Protein AF-A0A1I0I6V7-F1 (afdb_monomer)

Foldseek 3Di:
DDKDKDFDADLQLHTPDIDIDRPPDQVQVVLVVCLVVDDLDQEDADELSNPDPVSCVSCVVSNHHYQYFHDPPDPDGDDHDPVVNVSCVSNVVSVVVVVVPDPPPPPDD

Structure (mmCIF, N/CA/C/O backbone):
data_AF-A0A1I0I6V7-F1
#
_entry.id   AF-A0A1I0I6V7-F1
#
loop_
_atom_site.group_PDB
_atom_site.id
_atom_site.type_symbol
_atom_site.label_atom_id
_atom_site.label_alt_id
_atom_site.label_comp_id
_atom_site.label_asym_id
_atom_site.label_entity_i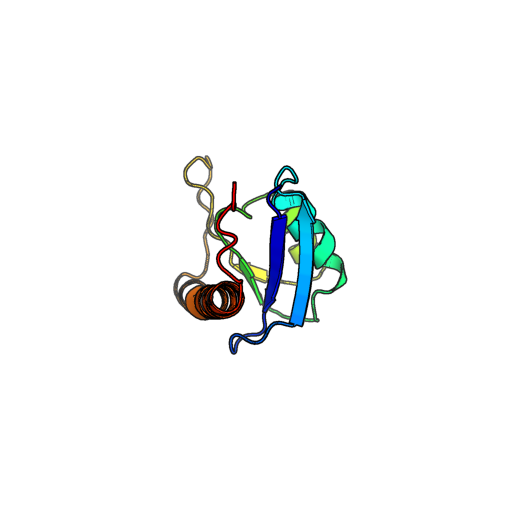d
_atom_site.label_seq_id
_atom_site.pdbx_PDB_ins_code
_atom_site.Cartn_x
_atom_site.Cartn_y
_atom_site.Cartn_z
_atom_site.occupancy
_atom_site.B_iso_or_equiv
_atom_site.auth_seq_id
_atom_site.auth_comp_id
_atom_site.auth_asym_id
_atom_site.auth_atom_id
_atom_site.pdbx_PDB_model_num
ATOM 1 N N . MET A 1 1 ? 9.479 4.079 -25.111 1.00 58.94 1 MET A N 1
ATOM 2 C CA . MET A 1 1 ? 8.157 3.697 -24.545 1.00 58.94 1 MET A CA 1
ATOM 3 C C . MET A 1 1 ? 8.335 3.386 -23.058 1.00 58.94 1 MET A C 1
ATOM 5 O O . MET A 1 1 ? 9.150 2.535 -22.741 1.00 58.94 1 MET A O 1
ATOM 9 N N . ASN A 1 2 ? 7.672 4.099 -22.138 1.00 84.94 2 ASN A N 1
ATOM 10 C CA . ASN A 1 2 ? 7.879 3.902 -20.689 1.00 84.94 2 ASN A CA 1
ATOM 11 C C . ASN A 1 2 ? 6.862 2.895 -20.114 1.00 84.94 2 ASN A C 1
ATOM 13 O O . ASN A 1 2 ? 5.738 2.808 -20.612 1.00 84.94 2 ASN A O 1
ATOM 17 N N . THR A 1 3 ? 7.232 2.161 -19.065 1.00 88.81 3 THR A N 1
ATOM 18 C CA . THR A 1 3 ? 6.367 1.216 -18.340 1.00 88.81 3 THR A CA 1
ATOM 19 C C . THR A 1 3 ? 6.357 1.536 -16.850 1.00 88.81 3 THR A C 1
ATOM 21 O O . THR A 1 3 ? 7.343 2.011 -16.285 1.00 88.81 3 THR A O 1
ATOM 24 N N . LYS A 1 4 ? 5.227 1.267 -16.198 1.00 90.31 4 LYS A N 1
ATOM 25 C CA . LYS A 1 4 ? 5.046 1.427 -14.755 1.00 90.31 4 LYS A CA 1
ATOM 26 C C . LYS A 1 4 ? 4.947 0.060 -14.101 1.00 90.31 4 LYS A C 1
ATOM 28 O O . LYS A 1 4 ? 4.226 -0.803 -14.592 1.00 90.31 4 LYS A O 1
ATOM 33 N N . LEU A 1 5 ? 5.653 -0.103 -12.988 1.00 90.88 5 LEU A N 1
ATOM 34 C CA . LEU A 1 5 ? 5.583 -1.290 -12.147 1.00 90.88 5 LEU A CA 1
ATOM 35 C C . LEU A 1 5 ? 4.768 -0.970 -10.894 1.00 90.88 5 LEU A C 1
ATOM 37 O O . LEU A 1 5 ? 5.104 -0.048 -10.152 1.00 90.88 5 LEU A O 1
ATOM 41 N N . HIS A 1 6 ? 3.733 -1.763 -10.655 1.00 91.81 6 HIS A N 1
ATOM 42 C CA . HIS A 1 6 ? 2.927 -1.767 -9.439 1.00 91.81 6 HIS A CA 1
ATOM 43 C C . HIS A 1 6 ? 3.248 -3.050 -8.676 1.00 91.81 6 HIS A C 1
ATOM 45 O O . HIS A 1 6 ? 3.443 -4.092 -9.295 1.00 91.81 6 HIS A O 1
ATOM 51 N N . ALA A 1 7 ? 3.320 -2.992 -7.348 1.00 92.44 7 ALA A N 1
ATOM 52 C CA . ALA A 1 7 ? 3.718 -4.149 -6.553 1.00 92.44 7 ALA A CA 1
ATOM 53 C C . ALA A 1 7 ? 2.990 -4.210 -5.210 1.00 92.44 7 ALA A C 1
ATOM 55 O O . ALA A 1 7 ? 2.780 -3.181 -4.562 1.00 92.44 7 ALA A O 1
ATOM 56 N N . ILE A 1 8 ? 2.684 -5.429 -4.767 1.00 92.44 8 ILE A N 1
ATOM 57 C CA . ILE A 1 8 ? 2.371 -5.742 -3.372 1.00 92.44 8 ILE A CA 1
ATOM 58 C C . ILE A 1 8 ? 3.632 -6.300 -2.730 1.00 92.44 8 ILE A C 1
ATOM 60 O O . ILE A 1 8 ? 4.342 -7.114 -3.314 1.00 92.44 8 ILE A O 1
ATOM 64 N N . CYS A 1 9 ? 3.890 -5.874 -1.501 1.00 92.31 9 CYS A N 1
ATOM 65 C CA . CYS A 1 9 ? 5.043 -6.283 -0.725 1.00 92.31 9 CYS A CA 1
ATOM 66 C C . CYS A 1 9 ? 4.596 -6.741 0.661 1.00 92.31 9 CYS A C 1
ATOM 68 O O . CYS A 1 9 ? 3.688 -6.150 1.253 1.00 92.31 9 CYS A O 1
ATOM 70 N N . ASP A 1 10 ? 5.261 -7.757 1.200 1.00 91.31 10 ASP A N 1
ATOM 71 C CA . ASP A 1 10 ? 5.076 -8.152 2.588 1.00 91.31 10 ASP A CA 1
ATOM 72 C C . ASP A 1 10 ? 5.749 -7.170 3.570 1.00 91.31 10 ASP A C 1
ATOM 74 O O . ASP A 1 10 ? 6.372 -6.172 3.197 1.00 91.31 10 ASP A O 1
ATOM 78 N N . SER A 1 11 ? 5.636 -7.452 4.868 1.00 89.69 11 SER A N 1
ATOM 79 C CA . SER A 1 11 ? 6.220 -6.608 5.917 1.00 89.69 11 SER A CA 1
ATOM 80 C C . SER A 1 11 ? 7.756 -6.603 5.951 1.00 89.69 11 SER A C 1
ATOM 82 O O . SER A 1 11 ? 8.336 -5.732 6.604 1.00 89.69 11 SER A O 1
ATOM 84 N N . GLN A 1 12 ? 8.409 -7.540 5.257 1.00 90.00 12 GLN A N 1
ATOM 85 C CA . GLN A 1 12 ? 9.862 -7.714 5.216 1.00 90.00 12 GLN A CA 1
ATOM 86 C C . GLN A 1 12 ? 10.509 -7.086 3.977 1.00 90.00 12 GLN A C 1
ATOM 88 O O . GLN A 1 12 ? 11.735 -7.025 3.903 1.00 90.00 12 GLN A O 1
ATOM 93 N N . GLY A 1 13 ? 9.724 -6.569 3.029 1.00 90.00 13 GLY A N 1
ATOM 94 C CA . GLY A 1 13 ? 10.273 -6.030 1.783 1.00 90.00 13 GLY A CA 1
ATOM 95 C C . GLY A 1 13 ? 10.308 -7.044 0.635 1.00 90.00 13 GLY A C 1
ATOM 96 O O . GLY A 1 13 ? 11.010 -6.800 -0.344 1.00 90.00 13 GLY A O 1
ATOM 97 N N . ARG A 1 14 ? 9.622 -8.190 0.754 1.00 91.50 14 ARG A N 1
ATOM 98 C CA . ARG A 1 14 ? 9.563 -9.206 -0.306 1.00 91.50 14 ARG A CA 1
ATOM 99 C C . ARG A 1 14 ? 8.346 -8.957 -1.205 1.00 91.50 14 ARG A C 1
ATOM 101 O O . ARG A 1 14 ? 7.242 -8.802 -0.670 1.00 91.50 14 ARG A O 1
ATOM 108 N N . PRO A 1 15 ? 8.514 -8.924 -2.540 1.00 91.56 15 PRO A N 1
ATOM 109 C CA . PRO A 1 15 ? 7.390 -8.782 -3.455 1.00 91.56 15 PRO A CA 1
ATOM 110 C C . PRO A 1 15 ? 6.491 -10.020 -3.366 1.00 91.56 15 PRO A C 1
ATOM 112 O O . PRO A 1 15 ? 6.977 -11.147 -3.367 1.00 91.56 15 PRO A O 1
ATOM 115 N N . LEU A 1 16 ? 5.184 -9.791 -3.267 1.00 91.50 16 LEU A N 1
ATOM 116 C CA . LEU A 1 16 ? 4.152 -10.831 -3.280 1.00 91.50 16 LEU A CA 1
ATOM 117 C C . LEU A 1 16 ? 3.449 -10.901 -4.633 1.00 91.50 16 LEU A C 1
ATOM 119 O O . LEU A 1 16 ? 3.107 -11.985 -5.086 1.00 91.50 16 LEU A O 1
ATOM 123 N N . ASP A 1 17 ? 3.237 -9.745 -5.260 1.00 92.38 17 ASP A N 1
ATOM 124 C CA . ASP A 1 17 ? 2.622 -9.647 -6.577 1.00 92.38 17 ASP A CA 1
ATOM 125 C C . ASP A 1 17 ? 3.159 -8.420 -7.316 1.00 92.38 17 ASP A C 1
ATOM 127 O O . ASP A 1 17 ? 3.482 -7.402 -6.692 1.00 92.38 17 ASP A O 1
ATOM 131 N N . LEU A 1 18 ? 3.268 -8.527 -8.637 1.00 91.94 18 LEU A N 1
ATOM 132 C CA . LEU A 1 18 ? 3.829 -7.523 -9.530 1.00 91.94 18 LEU A CA 1
ATOM 133 C C . LEU A 1 18 ? 2.912 -7.365 -10.739 1.00 91.94 18 LEU A C 1
ATOM 135 O O . LEU A 1 18 ? 2.589 -8.327 -11.426 1.00 91.94 18 LEU A O 1
ATOM 139 N N . PHE A 1 19 ? 2.552 -6.126 -11.044 1.00 92.44 19 PHE A N 1
ATOM 140 C CA . PHE A 1 19 ? 1.716 -5.802 -12.188 1.00 92.44 19 PHE A CA 1
ATOM 141 C C . PHE A 1 19 ? 2.357 -4.686 -13.005 1.00 92.44 19 PHE A C 1
ATOM 143 O O . PHE A 1 19 ? 2.676 -3.618 -12.477 1.00 92.44 19 PHE A O 1
ATOM 150 N N . ILE A 1 20 ? 2.565 -4.927 -14.298 1.00 92.06 20 ILE A N 1
ATOM 151 C CA . ILE A 1 20 ? 3.197 -3.969 -15.209 1.00 92.06 20 ILE A CA 1
ATOM 152 C C . ILE A 1 20 ? 2.128 -3.354 -16.105 1.00 92.06 20 ILE A C 1
ATOM 154 O O . ILE A 1 20 ? 1.319 -4.055 -16.704 1.00 92.06 20 ILE A O 1
ATOM 158 N N . THR A 1 21 ? 2.153 -2.030 -16.228 1.00 92.81 21 THR A N 1
ATOM 159 C CA . THR A 1 21 ? 1.285 -1.290 -17.147 1.00 92.81 21 THR A CA 1
ATOM 160 C C . THR A 1 21 ? 2.102 -0.413 -18.086 1.00 92.81 21 THR A C 1
ATOM 162 O O . THR A 1 21 ? 3.234 -0.026 -17.779 1.00 92.81 21 THR A O 1
ATOM 165 N N . ALA A 1 22 ? 1.507 -0.018 -19.213 1.00 92.81 22 ALA A N 1
ATOM 166 C CA . ALA A 1 22 ? 2.068 1.046 -20.039 1.00 92.81 22 ALA A CA 1
ATOM 167 C C . ALA A 1 22 ? 2.211 2.347 -19.224 1.00 92.81 22 ALA A C 1
ATOM 169 O O . ALA A 1 22 ? 1.429 2.618 -18.311 1.00 92.81 22 ALA A O 1
ATOM 170 N N . GLY A 1 23 ? 3.211 3.166 -19.550 1.00 90.38 23 GLY A N 1
ATOM 171 C CA . GLY A 1 23 ? 3.566 4.364 -18.782 1.00 90.38 23 GLY A CA 1
ATOM 172 C C . GLY A 1 23 ? 2.468 5.426 -18.721 1.00 90.38 23 GLY A C 1
ATOM 173 O O . GLY A 1 23 ? 2.388 6.163 -17.743 1.00 90.38 23 GLY A O 1
ATOM 174 N N . GLN A 1 24 ? 1.586 5.458 -19.723 1.00 90.50 24 GLN A N 1
ATOM 175 C CA . GLN A 1 24 ? 0.436 6.367 -19.775 1.00 90.50 24 GLN A CA 1
ATOM 176 C C . GLN A 1 24 ? -0.715 5.938 -18.848 1.00 90.50 24 GLN A C 1
ATOM 178 O O . GLN A 1 24 ? -1.610 6.726 -18.556 1.00 90.50 24 GLN A O 1
ATOM 183 N N . VAL A 1 25 ? -0.705 4.695 -18.355 1.00 91.06 25 VAL A N 1
ATOM 184 C CA . VAL A 1 25 ? -1.755 4.189 -17.466 1.00 91.06 25 VAL A CA 1
ATOM 185 C C . VAL A 1 25 ? -1.644 4.859 -16.094 1.00 91.06 25 VAL A C 1
ATOM 187 O O . VAL A 1 25 ? -0.556 5.034 -15.537 1.00 91.06 25 VAL A O 1
ATOM 190 N N . SER A 1 26 ? -2.791 5.243 -15.532 1.00 87.69 26 SER A N 1
ATOM 191 C CA . SER A 1 26 ? -2.871 5.834 -14.194 1.00 87.69 26 SER A CA 1
ATOM 192 C C . SER A 1 26 ? -2.485 4.827 -13.108 1.00 87.69 26 SER A C 1
ATOM 194 O O . SER A 1 26 ? -2.900 3.667 -13.148 1.00 87.69 26 SER A O 1
ATOM 196 N N . ASP A 1 27 ? -1.797 5.291 -12.063 1.00 86.81 27 ASP A N 1
ATOM 197 C CA . ASP A 1 27 ? -1.398 4.451 -10.923 1.00 86.81 27 ASP A CA 1
ATOM 198 C C . ASP A 1 27 ? -2.605 3.877 -10.169 1.00 86.81 27 ASP A C 1
ATOM 200 O O . ASP A 1 27 ? -2.533 2.816 -9.557 1.00 86.81 27 ASP A O 1
ATOM 204 N N . HIS A 1 28 ? -3.757 4.543 -10.260 1.00 87.88 28 HIS A N 1
ATOM 205 C CA . HIS A 1 28 ? -5.019 4.037 -9.730 1.00 87.88 28 HIS A CA 1
ATOM 206 C C . HIS A 1 28 ? -5.499 2.771 -10.438 1.00 87.88 28 HIS A C 1
ATOM 208 O O . HIS A 1 28 ? -6.080 1.902 -9.793 1.00 87.88 28 HIS A O 1
ATOM 214 N N . THR A 1 29 ? -5.244 2.658 -11.742 1.00 89.31 29 THR A N 1
ATOM 215 C CA . THR A 1 29 ? -5.620 1.474 -12.523 1.00 89.31 29 THR A CA 1
ATOM 216 C C . THR A 1 29 ? -4.733 0.296 -12.141 1.00 89.31 29 THR A C 1
ATOM 218 O O . THR A 1 29 ? -5.247 -0.780 -11.849 1.00 89.31 29 THR A O 1
ATOM 221 N N . GLY A 1 30 ? -3.419 0.521 -12.027 1.00 88.56 30 GLY A N 1
ATOM 222 C CA . GLY A 1 30 ? -2.485 -0.497 -11.541 1.00 88.56 30 GLY A CA 1
ATOM 223 C C . GLY A 1 30 ? -2.790 -0.951 -10.111 1.00 88.56 30 GLY A C 1
ATOM 224 O O . GLY A 1 30 ? -2.885 -2.145 -9.841 1.00 88.56 30 GLY A O 1
ATOM 225 N N . ALA A 1 31 ? -3.061 -0.010 -9.202 1.00 88.38 31 ALA A N 1
ATOM 226 C CA . ALA A 1 31 ? -3.452 -0.328 -7.828 1.00 88.38 31 ALA A CA 1
ATOM 227 C C . ALA A 1 31 ? -4.776 -1.106 -7.745 1.00 88.38 31 ALA A C 1
ATOM 229 O O . ALA A 1 31 ? -4.934 -1.962 -6.877 1.00 88.38 31 ALA A O 1
ATOM 230 N N . ARG A 1 32 ? -5.731 -0.821 -8.640 1.00 90.50 32 ARG A N 1
ATOM 231 C CA . ARG A 1 32 ? -6.996 -1.562 -8.724 1.00 90.50 32 ARG A CA 1
ATOM 232 C C . ARG A 1 32 ? -6.772 -3.005 -9.171 1.00 90.50 32 ARG A C 1
ATOM 234 O O . ARG A 1 32 ? -7.407 -3.888 -8.605 1.00 90.50 32 ARG A O 1
ATOM 241 N N . ALA A 1 33 ? -5.885 -3.238 -10.140 1.00 91.19 33 ALA A N 1
ATOM 242 C CA . ALA A 1 33 ? -5.564 -4.584 -10.618 1.00 91.19 33 ALA A CA 1
ATOM 243 C C . ALA A 1 33 ? -5.021 -5.480 -9.490 1.00 91.19 33 ALA A C 1
ATOM 245 O O . ALA A 1 33 ? -5.393 -6.643 -9.389 1.00 91.19 33 ALA A O 1
ATOM 246 N N . LEU A 1 34 ? -4.244 -4.898 -8.574 1.00 91.00 34 LEU A N 1
ATOM 247 C CA . LEU A 1 34 ? -3.668 -5.595 -7.422 1.00 91.00 34 LEU A CA 1
ATOM 248 C C . LEU A 1 34 ? -4.657 -5.837 -6.263 1.00 91.00 34 LEU A C 1
ATOM 250 O O . LEU A 1 34 ? -4.332 -6.538 -5.313 1.00 91.00 34 LEU A O 1
ATOM 254 N N . LEU A 1 35 ? -5.884 -5.296 -6.285 1.00 89.19 35 LEU A N 1
ATOM 255 C CA . LEU A 1 35 ? -6.841 -5.519 -5.185 1.00 89.19 35 LEU A CA 1
ATOM 256 C C . LEU A 1 35 ? -7.253 -6.993 -5.038 1.00 89.19 35 LEU A C 1
ATOM 258 O O . LEU A 1 35 ? -7.617 -7.426 -3.937 1.00 89.19 35 LEU A O 1
ATOM 262 N N . GLY A 1 36 ? -7.254 -7.741 -6.144 1.00 86.62 36 GLY A N 1
ATOM 263 C CA . GLY A 1 36 ? -7.633 -9.154 -6.180 1.00 86.62 36 GLY A CA 1
ATOM 264 C C . GLY A 1 36 ? -6.618 -10.064 -5.492 1.00 86.62 36 GLY A C 1
ATOM 265 O O . GLY A 1 36 ? -7.019 -11.000 -4.811 1.00 86.62 36 GLY A O 1
ATOM 266 N N . SER A 1 37 ? -5.331 -9.737 -5.594 1.00 86.94 37 SER A N 1
ATOM 267 C CA . SER A 1 37 ? -4.210 -10.531 -5.080 1.00 86.94 37 SER A CA 1
ATOM 268 C C . SER A 1 37 ? -3.799 -10.185 -3.649 1.00 86.94 37 SER A C 1
ATOM 270 O O . SER A 1 37 ? -2.824 -10.723 -3.125 1.00 86.94 37 SER A O 1
ATOM 272 N N . LEU A 1 38 ? -4.541 -9.295 -2.984 1.00 87.88 38 LEU A N 1
ATOM 273 C CA . LEU A 1 38 ? -4.262 -8.942 -1.598 1.00 87.88 38 LEU A CA 1
ATOM 274 C C . LEU A 1 38 ? -4.432 -10.157 -0.678 1.00 87.88 38 LEU A C 1
ATOM 276 O O . LEU A 1 38 ? -5.539 -10.699 -0.598 1.00 87.88 38 LEU A O 1
ATOM 280 N N . PRO A 1 39 ? -3.386 -10.539 0.076 1.00 84.50 39 PRO A N 1
ATOM 281 C CA . PRO A 1 39 ? -3.520 -11.566 1.096 1.00 84.50 39 PRO A CA 1
ATOM 282 C C . PRO A 1 39 ? -4.457 -11.090 2.212 1.00 84.50 39 PRO A C 1
ATOM 284 O O . PRO A 1 39 ? -4.661 -9.889 2.410 1.00 84.50 39 PRO A O 1
ATOM 287 N N . ASN A 1 40 ? -4.999 -12.031 2.986 1.00 87.19 40 ASN A N 1
ATOM 288 C CA . ASN A 1 40 ? -5.797 -11.696 4.161 1.00 87.19 40 ASN A CA 1
ATOM 289 C C . ASN A 1 40 ? -4.902 -11.052 5.236 1.00 87.19 40 ASN A C 1
ATOM 291 O O . ASN A 1 40 ? -4.160 -11.734 5.944 1.00 87.19 40 ASN A O 1
ATOM 295 N N . VAL A 1 41 ? -4.939 -9.721 5.329 1.00 90.88 41 VAL A N 1
ATOM 296 C CA . VAL A 1 41 ? -4.094 -8.933 6.234 1.00 90.88 41 VAL A CA 1
ATOM 297 C C . VAL A 1 41 ? -4.909 -7.890 6.979 1.00 90.88 41 VAL A C 1
ATOM 299 O O . VAL A 1 41 ? -5.812 -7.265 6.439 1.00 90.88 41 VAL A O 1
ATOM 302 N N . LYS A 1 42 ? -4.529 -7.620 8.229 1.00 91.31 42 LYS A N 1
ATOM 303 C CA . LYS A 1 42 ? -5.202 -6.590 9.036 1.00 91.31 42 LYS A CA 1
ATOM 304 C C . LYS A 1 42 ? -4.891 -5.169 8.566 1.00 91.31 42 LYS A C 1
ATOM 306 O O . LYS A 1 42 ? -5.700 -4.271 8.767 1.00 91.31 42 LYS A O 1
ATOM 311 N N . TRP A 1 43 ? -3.710 -4.944 7.990 1.00 91.62 43 TRP A N 1
ATOM 312 C CA . TRP A 1 43 ? -3.220 -3.610 7.648 1.00 91.62 43 TRP A CA 1
ATOM 313 C C . TRP A 1 43 ? -2.535 -3.598 6.291 1.00 91.62 43 TRP A C 1
ATOM 315 O O . TRP A 1 43 ? -1.743 -4.488 5.993 1.00 91.62 43 TRP A O 1
ATOM 325 N N . LEU A 1 44 ? -2.764 -2.528 5.535 1.00 92.94 44 LEU A N 1
ATOM 326 C CA . LEU A 1 44 ? -2.052 -2.247 4.296 1.00 92.94 44 LEU A CA 1
ATOM 327 C C . LEU A 1 44 ? -1.446 -0.846 4.330 1.00 92.94 44 LEU A C 1
ATOM 329 O O . LEU A 1 44 ? -2.095 0.120 4.729 1.00 92.94 44 LEU A O 1
ATOM 333 N N . LEU A 1 45 ? -0.189 -0.748 3.910 1.00 92.94 45 LEU A N 1
ATOM 334 C CA . LEU A 1 45 ? 0.545 0.505 3.770 1.00 92.94 45 LEU A CA 1
ATOM 335 C C . LEU A 1 45 ? 0.536 0.906 2.300 1.00 92.94 45 LEU A C 1
ATOM 337 O O . LEU A 1 45 ? 0.838 0.086 1.440 1.00 92.94 45 LEU A O 1
ATOM 341 N N . GLY A 1 46 ? 0.209 2.161 2.013 1.00 90.25 46 GLY A N 1
ATOM 342 C CA . GLY A 1 46 ? 0.217 2.669 0.646 1.00 90.25 46 GLY A CA 1
ATOM 343 C C . GLY A 1 46 ? 0.711 4.102 0.589 1.00 90.25 46 GLY A C 1
ATOM 344 O O . GLY A 1 46 ? 0.617 4.847 1.568 1.00 90.25 46 GLY A O 1
ATOM 345 N N . ASP A 1 47 ? 1.253 4.481 -0.563 1.00 88.44 47 ASP A N 1
ATOM 346 C CA . ASP A 1 47 ? 1.724 5.841 -0.784 1.00 88.44 47 ASP A CA 1
ATOM 347 C C . ASP A 1 47 ? 0.574 6.860 -0.761 1.00 88.44 47 ASP A C 1
ATOM 349 O O . ASP A 1 47 ? -0.569 6.546 -1.104 1.00 88.44 47 ASP A O 1
ATOM 353 N N . ARG A 1 48 ? 0.889 8.111 -0.406 1.00 88.31 48 ARG A N 1
ATOM 354 C CA . ARG A 1 48 ? -0.038 9.251 -0.474 1.00 88.31 48 ARG A CA 1
ATOM 355 C C . ARG A 1 48 ? -0.707 9.376 -1.849 1.00 88.31 48 ARG A C 1
ATOM 357 O O . ARG A 1 48 ? -1.870 9.776 -1.924 1.00 88.31 48 ARG A O 1
ATOM 364 N N . GLY A 1 49 ? -0.003 9.033 -2.928 1.00 87.00 49 GLY A N 1
ATOM 365 C CA . GLY A 1 49 ? -0.545 8.988 -4.286 1.00 87.00 49 GLY A CA 1
ATOM 366 C C . GLY A 1 49 ? -1.779 8.090 -4.418 1.00 87.00 49 GLY A C 1
ATOM 367 O O . GLY A 1 49 ? -2.675 8.402 -5.196 1.00 87.00 49 GLY A O 1
ATOM 368 N N . HIS A 1 50 ? -1.921 7.062 -3.581 1.00 86.75 50 HIS A N 1
ATOM 369 C CA . HIS A 1 50 ? -3.078 6.166 -3.569 1.00 86.75 50 HIS A CA 1
ATOM 370 C C . HIS A 1 50 ? -4.230 6.640 -2.671 1.00 86.75 50 HIS A C 1
ATOM 372 O O . HIS A 1 50 ? -5.176 5.885 -2.443 1.00 86.75 50 HIS A O 1
ATOM 378 N N . ASP A 1 51 ? -4.200 7.875 -2.157 1.00 87.44 51 ASP A N 1
ATOM 379 C CA . ASP A 1 51 ? -5.335 8.433 -1.420 1.00 87.44 51 ASP A CA 1
ATOM 380 C C . ASP A 1 51 ? -6.536 8.679 -2.346 1.00 87.44 51 ASP A C 1
ATOM 382 O O . ASP A 1 51 ? -6.745 9.774 -2.867 1.00 87.44 51 ASP A O 1
ATOM 386 N N . ALA A 1 52 ? -7.336 7.634 -2.533 1.00 87.69 52 ALA A N 1
ATOM 387 C CA . ALA A 1 52 ? -8.601 7.664 -3.241 1.00 87.69 52 ALA A CA 1
ATOM 388 C C . ALA A 1 52 ? -9.700 7.044 -2.370 1.00 87.69 52 ALA A C 1
ATOM 390 O O . ALA A 1 52 ? -9.498 6.015 -1.721 1.00 87.69 52 ALA A O 1
ATOM 391 N N . GLY A 1 53 ? -10.878 7.677 -2.350 1.00 88.62 53 GLY A N 1
ATOM 392 C CA . GLY A 1 53 ? -12.009 7.225 -1.533 1.00 88.62 53 GLY A CA 1
ATOM 393 C C . GLY A 1 53 ? -12.448 5.801 -1.878 1.00 88.62 53 GLY A C 1
ATOM 394 O O . GLY A 1 53 ? -12.602 4.975 -0.982 1.00 88.62 53 GLY A O 1
ATOM 395 N N . TRP A 1 54 ? -12.550 5.494 -3.175 1.00 89.94 54 TRP A N 1
ATOM 396 C CA . TRP A 1 54 ? -12.901 4.157 -3.663 1.00 89.94 54 TRP A CA 1
ATOM 397 C C . TRP A 1 54 ? -11.879 3.092 -3.240 1.00 89.94 54 TRP A C 1
ATOM 399 O O . TRP A 1 54 ? -12.263 1.979 -2.902 1.00 89.94 54 TRP A O 1
ATOM 409 N N . PHE A 1 55 ? -10.589 3.438 -3.190 1.00 89.69 55 PHE A N 1
ATOM 410 C CA . PHE A 1 55 ? -9.525 2.500 -2.833 1.00 89.69 55 PHE A CA 1
ATOM 411 C C . PHE A 1 55 ? -9.571 2.160 -1.340 1.00 89.69 55 PHE A C 1
ATOM 413 O O . PHE A 1 55 ? -9.514 0.999 -0.951 1.00 89.69 55 PHE A O 1
ATOM 420 N N . LYS A 1 56 ? -9.801 3.170 -0.493 1.00 89.06 56 LYS A N 1
ATOM 421 C CA . LYS A 1 56 ? -10.026 2.971 0.947 1.00 89.06 56 LYS A CA 1
ATOM 422 C C . LYS A 1 56 ? -11.302 2.189 1.237 1.00 89.06 56 LYS A C 1
ATOM 424 O O . LYS A 1 56 ? -11.300 1.366 2.149 1.00 89.06 56 LYS A O 1
ATOM 429 N N . LYS A 1 57 ? -12.365 2.425 0.462 1.00 91.62 57 LYS A N 1
ATOM 430 C CA . LYS A 1 57 ? -13.605 1.650 0.554 1.00 91.62 57 LYS A CA 1
ATOM 431 C C . LYS A 1 57 ? -13.359 0.180 0.204 1.00 91.62 57 LYS A C 1
ATOM 433 O O . LYS A 1 57 ? -13.710 -0.670 1.004 1.00 91.62 57 LYS A O 1
ATOM 438 N N . ALA A 1 58 ? -12.646 -0.104 -0.886 1.00 91.94 58 ALA A N 1
ATOM 439 C CA . ALA A 1 58 ? -12.306 -1.474 -1.273 1.00 91.94 58 ALA A CA 1
ATOM 440 C C . ALA A 1 58 ? -11.526 -2.233 -0.181 1.00 91.94 58 ALA A C 1
ATOM 442 O O . ALA A 1 58 ? -11.774 -3.414 0.045 1.00 91.94 58 ALA A O 1
ATOM 443 N N . PHE A 1 59 ? -10.618 -1.560 0.537 1.00 91.81 59 PHE A N 1
ATOM 444 C CA . PHE A 1 59 ? -9.959 -2.163 1.699 1.00 91.81 59 PHE A CA 1
ATOM 445 C C . PHE A 1 59 ? -10.924 -2.416 2.855 1.00 91.81 59 PHE A C 1
ATOM 447 O O . PHE A 1 59 ? -10.893 -3.496 3.437 1.00 91.81 59 PHE A O 1
ATOM 454 N N . LYS A 1 60 ? -11.802 -1.454 3.161 1.00 91.44 60 LYS A N 1
ATOM 455 C CA . LYS A 1 60 ? -12.815 -1.600 4.213 1.00 91.44 60 LYS A CA 1
ATOM 456 C C . LYS A 1 60 ? -13.758 -2.772 3.931 1.00 91.44 60 LYS A C 1
ATOM 458 O O . LYS A 1 60 ? -14.013 -3.552 4.840 1.00 91.44 60 LYS A O 1
ATOM 463 N N . ASP A 1 61 ? -14.207 -2.918 2.688 1.00 91.88 61 ASP A N 1
ATOM 464 C CA . ASP A 1 61 ? -15.095 -4.002 2.254 1.00 91.88 61 ASP A CA 1
ATOM 465 C C . ASP A 1 61 ? -14.409 -5.380 2.382 1.00 91.88 61 ASP A C 1
ATOM 467 O O . ASP A 1 61 ? -15.067 -6.382 2.638 1.00 91.88 61 ASP A O 1
ATOM 471 N N . LYS A 1 62 ? -13.071 -5.423 2.291 1.00 90.25 62 LYS A N 1
ATOM 472 C CA . LYS A 1 62 ? -12.237 -6.613 2.546 1.00 90.25 62 LYS A CA 1
ATOM 473 C C . LYS A 1 62 ? -11.827 -6.795 4.019 1.00 90.25 62 LYS A C 1
ATOM 475 O O . LYS A 1 62 ? -11.089 -7.725 4.324 1.00 90.25 62 LYS A O 1
ATOM 480 N N . GLY A 1 63 ? -12.237 -5.907 4.929 1.00 91.75 63 GLY A N 1
ATOM 481 C CA . GLY A 1 63 ? -11.824 -5.942 6.341 1.00 91.75 63 GLY A CA 1
ATOM 482 C C . GLY A 1 63 ? -10.368 -5.520 6.598 1.00 91.75 63 GLY A C 1
ATOM 483 O O . GLY A 1 63 ? -9.822 -5.789 7.666 1.00 91.75 63 GLY A O 1
ATOM 484 N N . ILE A 1 64 ? -9.728 -4.848 5.637 1.00 93.25 64 ILE A N 1
ATOM 485 C CA . ILE A 1 64 ? -8.329 -4.412 5.702 1.00 93.25 64 ILE A CA 1
ATOM 486 C C . ILE A 1 64 ? -8.260 -2.940 6.130 1.00 93.25 64 ILE A C 1
ATOM 488 O O . ILE A 1 64 ? -8.898 -2.064 5.541 1.00 93.25 64 ILE A O 1
ATOM 492 N N . HIS A 1 65 ? -7.418 -2.618 7.115 1.00 92.12 65 HIS A N 1
ATOM 493 C CA . HIS A 1 65 ? -7.172 -1.232 7.510 1.00 92.12 65 HIS A CA 1
ATOM 494 C C . HIS A 1 65 ? -6.104 -0.568 6.631 1.00 92.12 65 HIS A C 1
ATOM 496 O O . HIS A 1 65 ? -4.919 -0.908 6.676 1.00 92.12 65 HIS A O 1
ATOM 502 N N . ALA A 1 66 ? -6.508 0.446 5.864 1.00 92.12 66 ALA A N 1
ATOM 503 C CA . ALA A 1 66 ? -5.603 1.203 5.004 1.00 92.12 66 ALA A CA 1
ATOM 504 C C . ALA A 1 66 ? -4.857 2.305 5.780 1.00 92.12 66 ALA A C 1
ATOM 506 O O . ALA A 1 66 ? -5.435 3.314 6.187 1.00 92.12 66 ALA A O 1
ATOM 507 N N . CYS A 1 67 ? -3.543 2.157 5.927 1.00 93.81 67 CYS A N 1
ATOM 508 C CA . CYS A 1 67 ? -2.638 3.183 6.434 1.00 93.81 67 CYS A CA 1
ATOM 509 C C . CYS A 1 67 ? -2.066 3.989 5.255 1.00 93.81 67 CYS A C 1
ATOM 511 O O . CYS A 1 67 ? -0.929 3.792 4.826 1.00 93.81 67 CYS A O 1
ATOM 513 N N . ILE A 1 68 ? -2.900 4.882 4.712 1.00 91.69 68 ILE A N 1
ATOM 514 C CA . ILE A 1 68 ? -2.562 5.757 3.580 1.00 91.69 68 ILE A CA 1
ATOM 515 C C . ILE A 1 68 ? -2.789 7.215 3.998 1.00 91.69 68 ILE A C 1
ATOM 517 O O . ILE A 1 68 ? -3.942 7.588 4.275 1.00 91.69 68 ILE A O 1
ATOM 521 N N . PRO A 1 69 ? -1.737 8.053 4.038 1.00 91.31 69 PRO A N 1
ATOM 522 C CA . PRO A 1 69 ? -1.874 9.458 4.388 1.00 91.31 69 PRO A CA 1
ATOM 523 C C . PRO A 1 69 ? -2.732 10.193 3.358 1.00 91.31 69 PRO A C 1
ATOM 525 O O . PRO A 1 69 ? -2.713 9.873 2.172 1.00 91.31 69 PRO A O 1
ATOM 528 N N . GLY A 1 70 ? -3.467 11.208 3.810 1.00 90.25 70 GLY A N 1
ATOM 529 C CA . GLY A 1 70 ? -4.238 12.065 2.912 1.00 90.25 70 GLY A CA 1
ATOM 530 C C . GLY A 1 70 ? -3.345 12.828 1.928 1.00 90.25 70 GLY A C 1
ATOM 531 O O . GLY A 1 70 ? -2.222 13.224 2.271 1.00 90.25 70 GLY A O 1
ATOM 532 N N . ARG A 1 71 ? -3.846 13.059 0.710 1.00 88.56 71 ARG A N 1
ATOM 533 C CA . ARG A 1 71 ? -3.245 14.015 -0.237 1.00 88.56 71 ARG A CA 1
ATOM 534 C C . ARG A 1 71 ? -3.219 15.423 0.362 1.00 88.56 71 ARG A C 1
ATOM 536 O O . ARG A 1 71 ? -4.109 15.789 1.123 1.00 88.56 71 ARG A O 1
ATOM 543 N N . LYS A 1 72 ? -2.220 16.230 -0.026 1.00 84.75 72 LYS A N 1
ATOM 544 C CA . LYS A 1 72 ? -2.037 17.605 0.484 1.00 84.75 72 LYS A CA 1
ATOM 545 C C . LYS A 1 72 ? -3.271 18.494 0.265 1.00 84.75 72 LYS A C 1
ATOM 547 O O . LYS A 1 72 ? -3.592 19.296 1.123 1.00 84.75 72 LYS A O 1
ATOM 552 N N . GLN A 1 73 ? -3.963 18.319 -0.860 1.00 85.31 73 GLN A N 1
ATOM 553 C CA . GLN A 1 73 ? -5.128 19.121 -1.259 1.00 85.31 73 GLN A CA 1
ATOM 554 C C . GLN A 1 73 ? -6.456 18.631 -0.654 1.00 85.31 73 GLN A C 1
ATOM 556 O O . GLN A 1 73 ? -7.526 19.121 -1.011 1.00 85.31 73 GLN A O 1
ATOM 561 N N . ARG A 1 74 ? -6.435 17.615 0.216 1.00 83.25 74 ARG A N 1
ATOM 562 C CA . ARG A 1 74 ? -7.669 17.068 0.775 1.00 83.25 74 ARG A CA 1
ATOM 563 C C . ARG A 1 74 ? -8.253 18.035 1.805 1.00 83.25 74 ARG A C 1
ATOM 565 O O . ARG A 1 74 ? -7.585 18.361 2.778 1.00 83.25 74 ARG A O 1
ATOM 572 N N . LYS A 1 75 ? -9.526 18.412 1.625 1.00 85.81 75 LYS A N 1
ATOM 573 C CA . LYS A 1 75 ? -10.260 19.306 2.543 1.00 85.81 75 LYS A CA 1
ATOM 574 C C . LYS A 1 75 ? -10.300 18.776 3.980 1.00 85.81 75 LYS A C 1
ATOM 576 O O . LYS A 1 75 ? -10.140 19.533 4.926 1.00 85.81 75 LYS A O 1
ATOM 581 N N . THR A 1 76 ? -10.491 17.467 4.137 1.00 85.06 76 THR A N 1
ATOM 582 C CA . THR A 1 76 ? -10.549 16.813 5.449 1.00 85.06 76 THR A CA 1
ATOM 583 C C . THR A 1 76 ? -9.266 16.022 5.703 1.00 85.06 76 THR A C 1
ATOM 585 O O . THR A 1 76 ? -8.999 15.059 4.968 1.00 85.06 76 THR A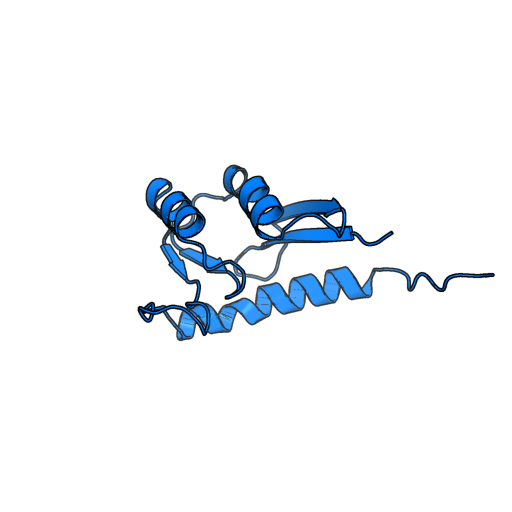 O 1
ATOM 588 N N . PRO A 1 77 ? -8.483 16.370 6.740 1.00 84.38 77 PRO A N 1
ATOM 589 C CA . PRO A 1 77 ? -7.313 15.600 7.132 1.00 84.38 77 PRO A CA 1
ATOM 590 C C . PRO A 1 77 ? -7.690 14.166 7.505 1.00 84.38 77 PRO A C 1
ATOM 592 O O . PRO A 1 77 ? -8.662 13.918 8.215 1.00 84.38 77 PRO A O 1
ATOM 595 N N . ILE A 1 78 ? -6.888 13.207 7.051 1.00 86.69 78 ILE A N 1
ATOM 596 C CA . ILE A 1 78 ? -7.067 11.797 7.397 1.00 86.69 78 ILE A CA 1
ATOM 597 C C . ILE A 1 78 ? -6.104 11.462 8.523 1.00 86.69 78 ILE A C 1
ATOM 599 O O . ILE A 1 78 ? -4.891 11.615 8.367 1.00 86.69 78 ILE A O 1
ATOM 603 N N . LYS A 1 79 ? -6.637 10.960 9.639 1.00 88.25 79 LYS A N 1
ATOM 604 C CA . LYS A 1 79 ? -5.816 10.346 10.682 1.00 88.25 79 LYS A CA 1
ATOM 605 C C . LYS A 1 79 ? -5.267 9.020 10.155 1.00 88.25 79 LYS A C 1
ATOM 607 O O . LYS A 1 79 ? -6.015 8.176 9.674 1.00 88.25 79 LYS A O 1
ATOM 612 N N . TYR A 1 80 ? -3.954 8.847 10.239 1.00 90.25 80 TYR A N 1
ATOM 613 C CA . TYR A 1 80 ? -3.268 7.605 9.900 1.00 90.25 80 TYR A CA 1
ATOM 614 C C . TYR A 1 80 ? -2.176 7.337 10.934 1.00 90.25 80 TYR A C 1
ATOM 616 O O . TYR A 1 80 ? -1.648 8.261 11.558 1.00 90.25 80 TYR A O 1
ATOM 624 N N . ASP A 1 81 ? -1.828 6.067 11.110 1.00 92.25 81 ASP A N 1
ATOM 625 C CA . ASP A 1 81 ? -0.757 5.670 12.016 1.00 92.25 81 ASP A CA 1
ATOM 626 C C . ASP A 1 81 ? 0.613 6.011 11.407 1.00 92.25 81 ASP A C 1
ATOM 628 O O . ASP A 1 81 ? 1.143 5.291 10.558 1.00 92.25 81 ASP A O 1
ATOM 632 N N . LYS A 1 82 ? 1.202 7.123 11.861 1.00 91.12 82 LYS A N 1
ATOM 633 C CA . LYS A 1 82 ? 2.526 7.580 11.413 1.00 91.12 82 LYS A CA 1
ATOM 634 C C . LYS A 1 82 ? 3.632 6.563 11.716 1.00 91.12 82 LYS A C 1
ATOM 636 O O . LYS A 1 82 ? 4.568 6.441 10.929 1.00 91.12 82 LYS A O 1
ATOM 641 N N . ARG A 1 83 ? 3.547 5.830 12.835 1.00 92.31 83 ARG A N 1
ATOM 642 C CA . ARG A 1 83 ? 4.560 4.838 13.236 1.00 92.31 83 ARG A CA 1
ATOM 643 C C . ARG A 1 83 ? 4.539 3.642 12.290 1.00 92.31 83 ARG A C 1
ATOM 645 O O . ARG A 1 83 ? 5.603 3.186 11.877 1.00 92.31 83 ARG A O 1
ATOM 652 N N . ARG A 1 84 ? 3.351 3.168 11.904 1.00 91.88 84 ARG A N 1
ATOM 653 C CA . ARG A 1 84 ? 3.203 2.139 10.861 1.00 91.88 84 ARG A CA 1
ATO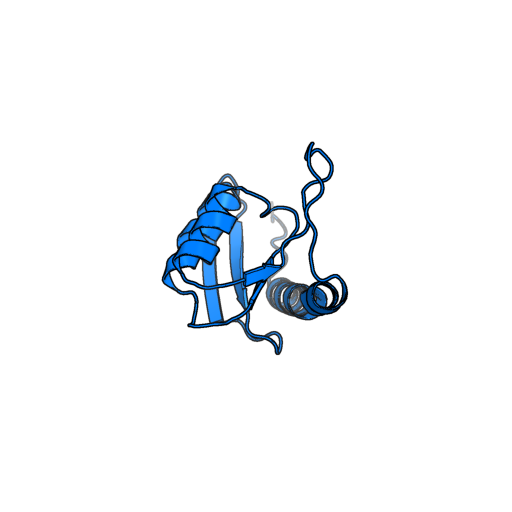M 654 C C . ARG A 1 84 ? 3.641 2.665 9.499 1.00 91.88 84 ARG A C 1
ATOM 656 O O . ARG A 1 84 ? 4.385 1.971 8.815 1.00 91.88 84 ARG A O 1
ATOM 663 N N . TYR A 1 85 ? 3.272 3.897 9.148 1.00 92.62 85 TYR A N 1
ATOM 664 C CA . TYR A 1 85 ? 3.636 4.502 7.864 1.00 92.62 85 TYR A CA 1
ATOM 665 C C . TYR A 1 85 ? 5.153 4.580 7.631 1.00 92.62 85 TYR A C 1
ATOM 667 O O . TYR A 1 85 ? 5.603 4.353 6.512 1.00 92.62 85 TYR A O 1
ATOM 675 N N . LYS A 1 86 ? 5.967 4.781 8.681 1.00 90.88 86 LYS A N 1
ATOM 676 C CA . LYS A 1 86 ? 7.442 4.722 8.578 1.00 90.88 86 LYS A CA 1
ATOM 677 C C . LYS A 1 86 ? 7.963 3.400 7.991 1.00 90.88 86 LYS A C 1
ATOM 679 O O . LYS A 1 86 ? 9.026 3.382 7.381 1.00 90.88 86 LYS A O 1
ATOM 684 N N . ARG A 1 87 ? 7.217 2.295 8.124 1.00 91.31 87 ARG A N 1
ATOM 685 C CA . ARG A 1 87 ? 7.597 0.991 7.555 1.00 91.31 87 ARG A CA 1
ATOM 686 C C . ARG A 1 87 ? 7.477 0.940 6.027 1.00 91.31 87 ARG A C 1
ATOM 688 O O . ARG A 1 87 ? 8.039 0.024 5.435 1.00 91.31 87 ARG A O 1
ATOM 695 N N . LYS A 1 88 ? 6.850 1.939 5.381 1.00 91.44 88 LYS A N 1
ATOM 696 C CA . LYS A 1 88 ? 6.829 2.090 3.912 1.00 91.44 88 LYS A CA 1
ATOM 697 C C . LYS A 1 88 ? 8.239 2.122 3.309 1.00 91.44 88 LYS A C 1
ATOM 699 O O . LYS A 1 88 ? 8.401 1.681 2.181 1.00 91.44 88 LYS A O 1
ATOM 704 N N . ASN A 1 89 ? 9.261 2.529 4.068 1.00 91.12 89 ASN A N 1
ATOM 705 C CA . ASN A 1 89 ? 10.658 2.456 3.627 1.00 91.12 89 ASN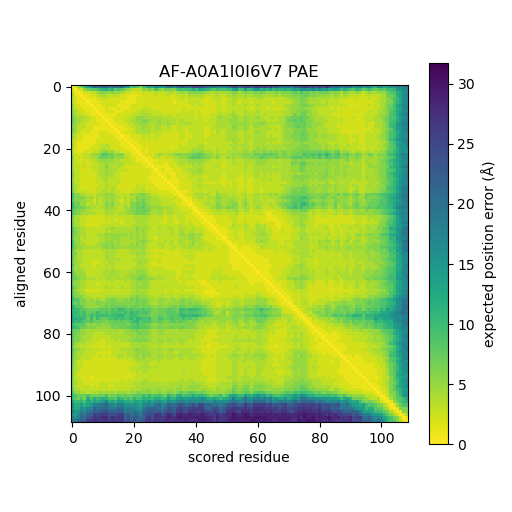 A CA 1
ATOM 706 C C . ASN A 1 89 ? 11.052 1.055 3.107 1.00 91.12 89 ASN A C 1
ATOM 708 O O . ASN A 1 89 ? 11.841 0.936 2.182 1.00 91.12 89 ASN A O 1
ATOM 712 N N . ARG A 1 90 ? 10.466 -0.030 3.640 1.00 91.75 90 ARG A N 1
ATOM 713 C CA . ARG A 1 90 ? 10.704 -1.390 3.119 1.00 91.75 90 ARG A CA 1
ATOM 714 C C . ARG A 1 90 ? 10.189 -1.579 1.689 1.00 91.75 90 ARG A C 1
ATOM 716 O O . ARG A 1 90 ? 10.852 -2.237 0.897 1.00 91.75 90 ARG A O 1
ATOM 723 N N . ILE A 1 91 ? 9.055 -0.962 1.359 1.00 90.75 91 ILE A N 1
ATOM 724 C CA . ILE A 1 91 ? 8.488 -0.944 0.005 1.00 90.75 91 ILE A CA 1
ATOM 725 C C . ILE A 1 91 ? 9.405 -0.139 -0.925 1.00 90.75 91 ILE A C 1
ATOM 727 O O . ILE A 1 91 ? 9.697 -0.576 -2.032 1.00 90.75 91 ILE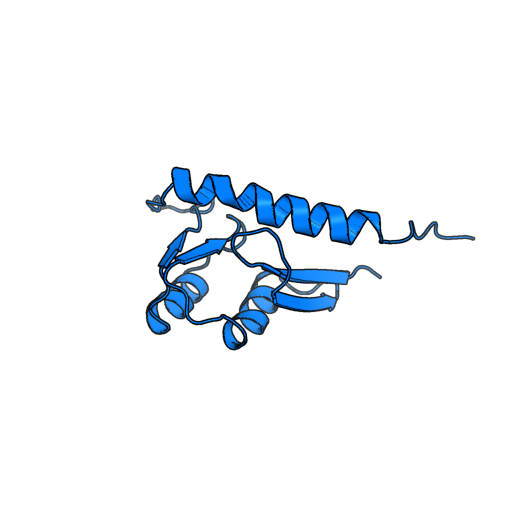 A O 1
ATOM 731 N N . GLU A 1 92 ? 9.908 1.010 -0.465 1.00 91.19 92 GLU A N 1
ATOM 732 C CA . GLU A 1 92 ? 10.836 1.848 -1.240 1.00 91.19 92 GLU A CA 1
ATOM 733 C C . GLU A 1 92 ? 12.159 1.126 -1.520 1.00 91.19 92 GLU A C 1
ATOM 735 O O . GLU A 1 92 ? 12.608 1.116 -2.663 1.00 91.19 92 GLU A O 1
ATOM 740 N N . ILE A 1 93 ? 12.731 0.444 -0.521 1.00 93.12 93 ILE A N 1
ATOM 741 C CA . ILE A 1 93 ? 13.930 -0.391 -0.687 1.00 93.12 93 ILE A CA 1
ATOM 742 C C . ILE A 1 93 ? 13.681 -1.517 -1.698 1.00 93.12 93 ILE A C 1
ATOM 744 O O . ILE A 1 93 ? 14.527 -1.756 -2.557 1.00 93.12 93 ILE A O 1
ATOM 748 N N . MET A 1 94 ? 12.534 -2.202 -1.624 1.00 93.44 94 MET A N 1
ATOM 749 C CA . MET A 1 94 ? 12.170 -3.246 -2.588 1.00 93.44 94 MET A CA 1
ATOM 750 C C . MET A 1 94 ? 12.131 -2.689 -4.018 1.00 93.44 94 MET A C 1
ATOM 752 O O . MET A 1 94 ? 12.751 -3.259 -4.912 1.00 93.44 94 MET A O 1
ATOM 756 N N . PHE A 1 95 ? 11.450 -1.561 -4.237 1.00 90.94 95 PHE A N 1
ATOM 757 C CA . PHE A 1 95 ? 11.415 -0.916 -5.552 1.00 90.94 95 PHE A CA 1
ATOM 758 C C . PHE A 1 95 ? 12.784 -0.407 -6.007 1.00 90.94 95 PHE A C 1
ATOM 760 O O . PHE A 1 95 ? 13.057 -0.458 -7.201 1.00 90.94 95 PHE A O 1
ATOM 767 N N . GLY A 1 96 ? 13.625 0.080 -5.090 1.00 91.94 96 GLY A N 1
ATOM 768 C CA . GLY A 1 96 ? 15.011 0.457 -5.377 1.00 91.94 96 GLY A CA 1
ATOM 769 C C . GLY A 1 96 ? 15.780 -0.723 -5.957 1.00 91.94 96 GLY A C 1
ATOM 770 O O . GLY A 1 96 ? 16.209 -0.661 -7.101 1.00 91.94 96 GLY A O 1
ATOM 771 N N . ARG A 1 97 ? 15.778 -1.856 -5.244 1.00 90.00 97 ARG A N 1
ATOM 772 C CA . ARG A 1 97 ? 16.410 -3.098 -5.714 1.00 90.00 97 ARG A CA 1
ATOM 773 C C . ARG A 1 97 ? 15.893 -3.526 -7.082 1.00 90.00 97 ARG A C 1
ATOM 775 O O . ARG A 1 97 ? 16.684 -3.857 -7.947 1.00 90.00 97 ARG A O 1
ATOM 782 N N . LEU A 1 98 ? 14.578 -3.497 -7.306 1.00 87.50 98 LEU A N 1
ATOM 783 C CA . LEU A 1 98 ? 13.996 -3.861 -8.606 1.00 87.50 98 LEU A CA 1
ATOM 784 C C . LEU A 1 98 ? 14.452 -2.938 -9.747 1.00 87.50 98 LEU A C 1
ATOM 786 O O . LEU A 1 98 ? 14.525 -3.375 -10.892 1.00 87.50 98 LEU A O 1
ATOM 790 N N . LYS A 1 99 ? 14.743 -1.668 -9.452 1.00 85.19 99 LYS A N 1
ATOM 791 C CA . LYS A 1 99 ? 15.255 -0.708 -10.434 1.00 85.19 99 LYS A CA 1
ATOM 792 C C . LYS A 1 99 ? 16.753 -0.862 -10.678 1.00 85.19 99 LYS A C 1
ATOM 794 O O . LYS A 1 99 ? 17.161 -0.655 -11.812 1.00 85.19 99 LYS A O 1
ATOM 799 N N . ASP A 1 100 ? 17.529 -1.252 -9.669 1.00 86.44 100 ASP A N 1
ATOM 800 C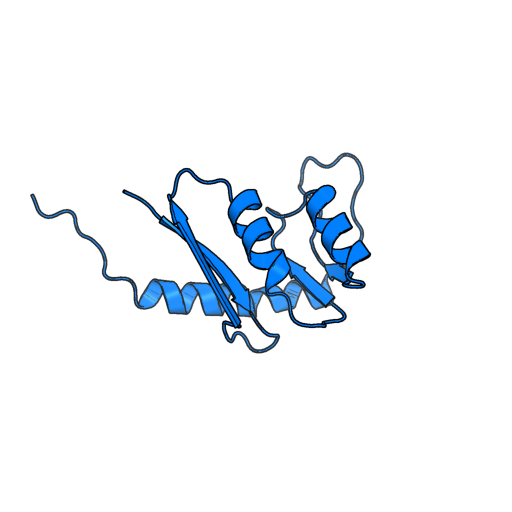 CA . ASP A 1 100 ? 18.981 -1.453 -9.792 1.00 86.44 100 ASP A CA 1
ATOM 801 C C . ASP A 1 100 ? 19.328 -2.529 -10.838 1.00 86.44 100 ASP A C 1
ATOM 803 O O . ASP A 1 100 ? 20.337 -2.431 -11.526 1.00 86.44 100 ASP A O 1
ATOM 807 N N . TRP A 1 101 ? 18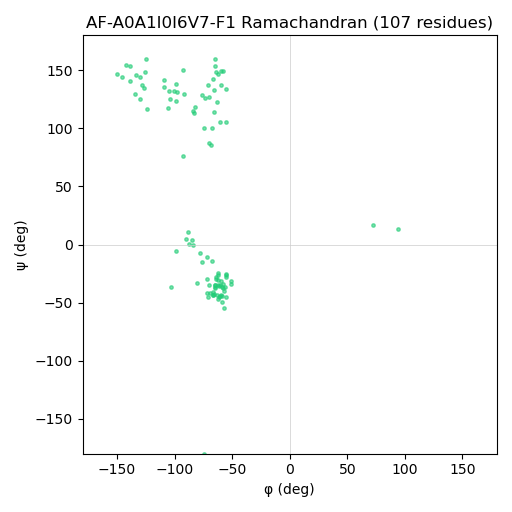.455 -3.528 -11.012 1.00 77.94 101 TRP A N 1
ATOM 808 C CA . TRP A 1 101 ? 18.601 -4.583 -12.025 1.00 77.94 101 TRP A CA 1
ATOM 809 C C . TRP A 1 101 ? 18.087 -4.198 -13.416 1.00 77.94 101 TRP A C 1
ATOM 811 O O . TRP A 1 101 ? 18.133 -5.016 -14.335 1.00 77.94 101 TRP A O 1
ATOM 821 N N . ARG A 1 102 ? 17.552 -2.986 -13.594 1.00 69.69 102 ARG A N 1
ATOM 822 C CA . ARG A 1 102 ? 17.045 -2.535 -14.888 1.00 69.69 102 ARG A CA 1
ATOM 823 C C . ARG A 1 102 ? 18.236 -2.032 -15.713 1.00 69.69 102 ARG A C 1
ATOM 825 O O . ARG A 1 102 ? 18.859 -1.058 -15.292 1.00 69.69 102 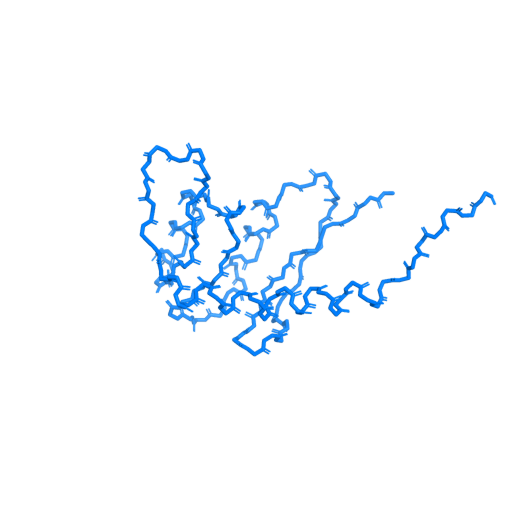ARG A O 1
ATOM 832 N N . PRO A 1 103 ? 18.558 -2.639 -16.873 1.00 63.81 103 PRO A N 1
ATOM 833 C CA . PRO A 1 103 ? 19.606 -2.111 -17.736 1.00 63.81 103 PRO A CA 1
ATOM 834 C C . PRO A 1 103 ? 19.283 -0.657 -18.076 1.00 63.81 103 PRO A C 1
ATOM 836 O O . PRO A 1 103 ? 18.135 -0.344 -18.414 1.00 63.81 103 PRO A O 1
ATOM 839 N N . ALA A 1 104 ? 20.273 0.230 -17.979 1.00 60.12 104 ALA A N 1
ATOM 840 C CA . ALA A 1 104 ? 20.147 1.556 -18.556 1.00 60.12 104 ALA A CA 1
ATOM 841 C C . ALA A 1 104 ? 19.945 1.363 -20.064 1.00 60.12 104 ALA A C 1
ATOM 843 O O . ALA A 1 104 ? 20.869 0.976 -20.773 1.00 60.12 104 ALA A O 1
ATOM 844 N N . MET A 1 105 ? 18.720 1.562 -20.551 1.00 52.97 105 MET A N 1
ATOM 845 C CA . MET A 1 105 ? 18.484 1.715 -21.982 1.00 52.97 105 MET A CA 1
ATOM 846 C C . MET A 1 105 ? 19.074 3.070 -22.367 1.00 52.97 105 MET A C 1
ATOM 848 O O . MET A 1 105 ? 18.401 4.093 -22.294 1.00 52.97 105 MET A O 1
ATOM 852 N N . THR A 1 106 ? 20.365 3.087 -22.685 1.00 54.19 106 THR A N 1
ATOM 853 C CA . THR A 1 106 ? 20.928 4.114 -23.554 1.00 54.19 106 THR A CA 1
ATOM 854 C C . THR A 1 106 ? 20.309 3.898 -24.921 1.00 54.19 106 THR A C 1
ATOM 856 O O . THR A 1 106 ? 20.520 2.847 -25.527 1.00 54.19 106 THR A O 1
ATOM 859 N N . ASP A 1 107 ? 19.507 4.862 -25.369 1.00 48.97 107 ASP A N 1
ATOM 860 C CA . ASP A 1 107 ? 19.120 4.970 -26.770 1.00 48.97 107 ASP A CA 1
ATOM 861 C C . ASP A 1 107 ? 20.423 5.037 -27.583 1.00 48.97 107 ASP A C 1
ATOM 863 O O . ASP A 1 107 ? 21.155 6.026 -27.523 1.00 48.97 107 ASP A O 1
ATOM 867 N N . ALA A 1 108 ? 20.771 3.939 -28.252 1.00 36.72 108 ALA A N 1
ATOM 868 C CA . ALA A 1 108 ? 21.822 3.946 -29.255 1.00 36.72 108 ALA A CA 1
ATOM 869 C C . ALA A 1 108 ? 21.237 4.597 -30.523 1.00 36.72 108 ALA A C 1
ATOM 871 O O . ALA A 1 108 ? 20.137 4.194 -30.919 1.00 36.72 108 ALA A O 1
ATOM 872 N N . PRO A 1 109 ? 21.900 5.606 -31.119 1.00 46.91 109 PRO A N 1
ATOM 873 C CA . PRO A 1 109 ? 21.569 6.046 -32.470 1.00 46.91 109 PRO A CA 1
ATOM 874 C C . PRO A 1 109 ? 21.821 4.934 -33.497 1.00 46.91 109 PRO A C 1
ATOM 876 O O . PRO A 1 109 ? 22.720 4.092 -33.259 1.00 46.91 109 PRO A O 1
#

Organism: NCBI:txid364199

pLDDT: mean 86.95, std 10.37, range [36.72, 93.81]

InterPro domains:
  IPR002559 Transposase IS4-like domain [PF01609] (3-102)

Sequence (109 aa):
MNTKLHAICDSQGRPLDLFITAGQVSDHTGARALLGSLPNVKWLLGDRGHDAGWFKKAFKDKGIHACIPGRKQRKTPIKYDKRRYKRKNRIEIMFGRLKDWRPAMTDAP

Nearest PDB structures (foldseek):
  4lps-assembly2_B  TM=3.735E-01  e=8.961E-01  Helicobacter pylori 26695
  3gi1-assembly2_B  TM=3.947E-01  e=1.322E+00  Streptococcus pyogenes
  4h0f-assembly2_B  TM=4.123E-01  e=3.490E+00  Streptococcus agalactiae 2603V/R
  3gi1-assembly1_A  TM=3.553E-01  e=4.825E+00  Streptococcus pyogenes
  3cx3-assembly1_A  TM=3.679E-01  e=4.522E+00  Streptococcus pneumoniae R6

Solvent-accessible surface area (backbone atoms only — not comparable to full-atom values): 6796 Å² total; per-residue (Å²): 137,62,70,38,82,38,74,44,61,50,98,85,31,48,78,75,46,78,49,79,44,58,51,87,57,56,69,68,57,50,55,55,67,50,61,78,75,58,72,99,48,69,66,44,78,51,57,42,89,65,58,41,72,68,56,52,46,57,31,50,78,69,64,24,44,71,37,43,43,55,45,89,86,49,91,68,84,54,90,54,59,64,76,64,48,63,56,49,56,36,53,52,51,36,53,48,56,62,51,73,74,50,76,82,80,69,85,74,130

Mean predicted aligned err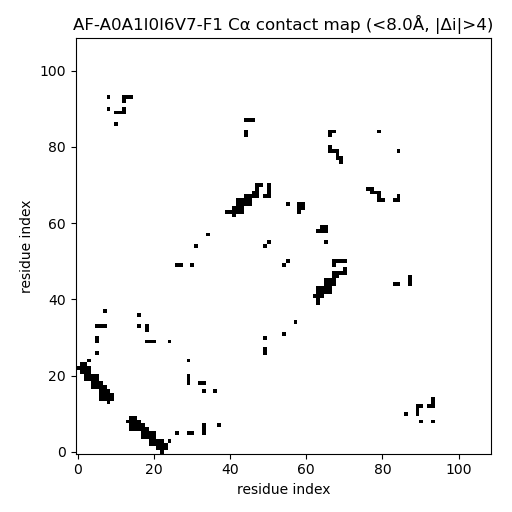or: 5.63 Å

Radius of gyration: 15.17 Å; Cα contacts (8 Å, |Δi|>4): 124; chains: 1; bounding box: 37×31×46 Å

Secondary structure (DSSP, 8-state):
--EEEEEEE-TTS-EEEEEEEETTS-HHHHHHHTTTT--S-SEEE--GGG--HHHHHHHHHTT-EEE-PPPTT-SSPPP--HHHHGGGHHHHHHHHHHHHTS-------